Protein AF-A0A381UU66-F1 (afdb_monomer)

pLDDT: mean 86.21, std 12.47, range [37.69, 97.38]

Organism: NCBI:txid408172

Sequence (101 aa):
MSDTSTPNEPLEMKCPCCSTKLVVDRINGDILHEERPKKAAVSWDQALSAGEAKQMAAEAMFKEGMDRENRADDILEKKFEEALKRADKSDIPPPRIFDLD

Secondary structure (DSSP, 8-state):
--------PPEEEE-TTT--EEEE-TTT--EEEEEPPPPP---HHHHHHHHHHHHH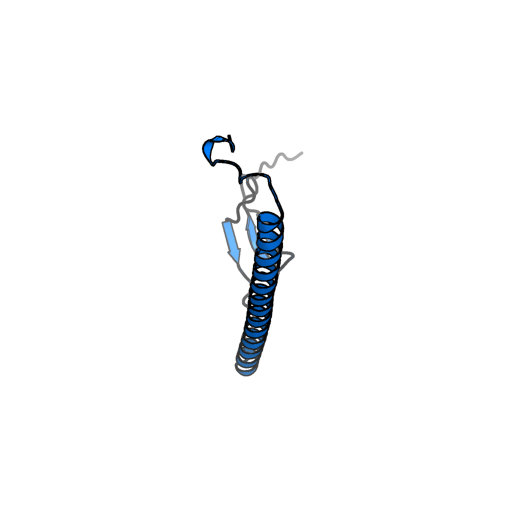HHHHHHHHHHHHHHHHHHHHHHHHHHHHHHHHT--SPPPPGGG--

Nearest PDB structures (foldseek):
  8qh5-assembly1_B  TM=7.022E-01  e=6.934E+00  Homo sapiens
  7ph9-assembly1_n  TM=4.031E-01  e=5.366E+00  Mycoplasmoides pneumoniae M129

Foldseek 3Di:
DDDDPDPFAWDWDADPVQRWTFGATPPPGDTPDTHGPDDPPDDPVRVVVVVVVVVVVVVVVVVVVVVVVVVVVVVVVVVVVVVVVVQVVDPDPDDDPVNPD

Radius of gyration: 30.6 Å; Cα contacts (8 Å, |Δi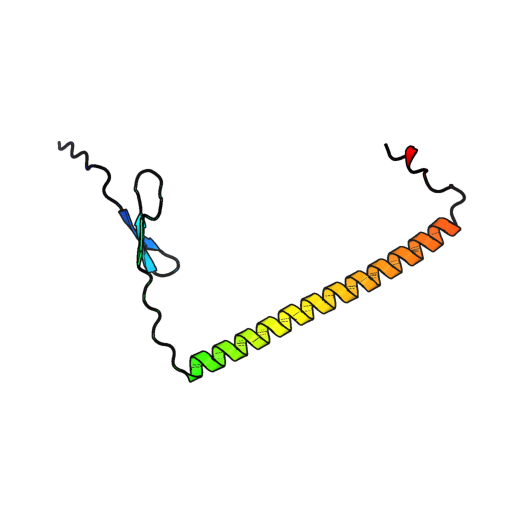|>4): 59; chains: 1; bounding box: 83×33×64 Å

Structure (mmCIF, N/CA/C/O backbone):
data_AF-A0A381UU66-F1
#
_entry.id   AF-A0A381UU66-F1
#
loop_
_atom_site.group_PDB
_atom_site.id
_atom_site.type_symbol
_atom_site.label_atom_id
_atom_site.label_alt_id
_atom_site.label_comp_id
_atom_site.label_asym_id
_atom_site.label_entity_id
_atom_site.label_seq_id
_atom_site.pdbx_PDB_ins_code
_atom_site.Cartn_x
_atom_site.Cartn_y
_atom_site.Cartn_z
_atom_site.occupancy
_atom_site.B_iso_or_equiv
_atom_site.auth_seq_id
_atom_site.auth_comp_id
_atom_site.auth_asym_id
_atom_site.auth_atom_id
_atom_site.pdbx_PDB_model_num
ATOM 1 N N . MET A 1 1 ? -55.613 15.848 0.449 1.00 37.69 1 MET A N 1
ATOM 2 C CA . MET A 1 1 ? -54.624 14.757 0.558 1.00 37.69 1 MET A CA 1
ATOM 3 C C . MET A 1 1 ? -53.295 15.436 0.790 1.00 37.69 1 MET A C 1
ATOM 5 O O . MET A 1 1 ? -53.001 16.383 0.082 1.00 37.69 1 MET A O 1
ATOM 9 N N . SER A 1 2 ? -52.655 15.096 1.896 1.00 43.97 2 SER A N 1
ATOM 10 C CA . SER A 1 2 ? -51.793 15.977 2.677 1.00 43.97 2 SER A CA 1
ATOM 11 C C . SER A 1 2 ? -50.457 16.288 2.000 1.00 43.97 2 SER A C 1
ATOM 13 O O . SER A 1 2 ? -49.583 15.428 1.935 1.00 43.97 2 SER A O 1
ATOM 15 N N . ASP A 1 3 ? -50.306 17.534 1.555 1.00 52.44 3 ASP A N 1
ATOM 16 C CA . ASP A 1 3 ? -49.010 18.185 1.401 1.00 52.44 3 ASP A CA 1
ATOM 17 C C . ASP A 1 3 ? -48.376 18.336 2.788 1.00 52.44 3 ASP A C 1
ATOM 19 O O . ASP A 1 3 ? -48.781 19.188 3.580 1.00 52.44 3 ASP A O 1
ATOM 23 N N . THR A 1 4 ? -47.384 17.502 3.091 1.00 48.59 4 THR A N 1
ATOM 24 C CA . THR A 1 4 ? -46.470 17.744 4.210 1.00 48.59 4 THR A CA 1
ATOM 25 C C . THR A 1 4 ? -45.064 17.855 3.641 1.00 48.59 4 THR A C 1
ATOM 27 O O . THR A 1 4 ? -44.317 16.883 3.566 1.00 48.59 4 THR A O 1
ATOM 30 N N . SER A 1 5 ? -44.719 19.057 3.183 1.00 53.53 5 SER A N 1
ATOM 31 C CA . SER A 1 5 ? -43.339 19.446 2.917 1.00 53.53 5 SER A CA 1
ATOM 32 C C . SER A 1 5 ? -42.569 19.458 4.244 1.00 53.53 5 SER A C 1
ATOM 34 O O . SER A 1 5 ? -42.742 20.380 5.045 1.00 53.53 5 SER A O 1
ATOM 36 N N . THR A 1 6 ? -41.747 18.444 4.513 1.00 60.50 6 THR A N 1
ATOM 37 C CA . THR A 1 6 ? -40.893 18.426 5.712 1.00 60.50 6 THR A CA 1
ATOM 38 C C . THR A 1 6 ? -39.555 19.112 5.403 1.00 60.50 6 THR A C 1
ATOM 40 O O . THR A 1 6 ? -38.877 18.708 4.454 1.00 60.50 6 THR A O 1
ATOM 43 N N . PRO A 1 7 ? -39.163 20.160 6.148 1.00 61.50 7 PRO A N 1
ATOM 44 C CA . PRO A 1 7 ? -37.954 20.930 5.879 1.00 61.50 7 PRO A CA 1
ATOM 45 C C . PRO A 1 7 ? -36.705 20.145 6.291 1.00 61.50 7 PRO A C 1
ATOM 47 O O . PRO A 1 7 ? -36.580 19.778 7.447 1.00 61.50 7 PRO A O 1
ATOM 50 N N . ASN A 1 8 ? -35.800 19.908 5.337 1.00 73.00 8 ASN A N 1
ATOM 51 C CA . ASN A 1 8 ? -34.382 19.534 5.487 1.00 73.00 8 ASN A CA 1
ATOM 52 C C . ASN A 1 8 ? -33.955 18.758 6.758 1.00 73.00 8 ASN A C 1
ATOM 54 O O . ASN A 1 8 ? -32.959 19.102 7.394 1.00 73.00 8 ASN A O 1
ATOM 58 N N . GLU A 1 9 ? -34.699 17.724 7.152 1.00 82.88 9 GLU A N 1
ATOM 59 C CA . GLU A 1 9 ? -34.321 16.896 8.297 1.00 82.88 9 GLU A CA 1
ATOM 60 C C . GLU A 1 9 ? -33.283 15.846 7.872 1.00 82.88 9 GLU A C 1
ATOM 62 O O . GLU A 1 9 ? -33.502 15.136 6.876 1.00 82.88 9 GLU A O 1
ATOM 67 N N . PRO A 1 10 ? -32.171 15.703 8.617 1.00 87.44 10 PRO A N 1
ATOM 68 C CA . PRO A 1 10 ? -31.155 14.707 8.316 1.00 87.44 10 PRO A CA 1
ATOM 69 C C . PRO A 1 10 ? -31.726 13.284 8.279 1.00 87.44 10 PRO A C 1
ATOM 71 O O . PRO A 1 10 ? -32.611 12.915 9.051 1.00 87.44 10 PRO A O 1
ATOM 74 N N . LEU A 1 11 ? -31.216 12.460 7.369 1.00 92.19 11 LEU A N 1
ATOM 75 C CA . LEU A 1 11 ? -31.529 11.041 7.270 1.00 92.19 11 LEU A CA 1
ATOM 76 C C . LEU A 1 11 ? -30.618 10.233 8.195 1.00 92.19 11 LEU A C 1
ATOM 78 O O . LEU A 1 11 ? -29.404 10.206 8.011 1.00 92.19 11 LEU A O 1
ATOM 82 N N . GLU A 1 12 ? -31.208 9.500 9.134 1.00 93.19 12 GLU A N 1
ATOM 83 C CA . GLU A 1 12 ? -30.485 8.492 9.909 1.00 93.19 12 GLU A CA 1
ATOM 84 C C . GLU A 1 12 ? -30.475 7.146 9.175 1.00 93.19 12 GLU A C 1
ATOM 86 O O . GLU A 1 12 ? -31.523 6.589 8.841 1.00 93.19 12 GLU A O 1
ATOM 91 N N . MET A 1 13 ? -29.287 6.591 8.941 1.00 92.88 13 MET A N 1
ATOM 92 C CA . MET A 1 13 ? -29.116 5.274 8.326 1.00 92.88 13 MET A CA 1
ATOM 93 C C . MET A 1 13 ? -27.933 4.506 8.920 1.00 92.88 13 MET A C 1
ATOM 95 O O . MET A 1 13 ? -27.117 5.052 9.657 1.00 92.88 13 MET A O 1
ATOM 99 N N . LYS A 1 14 ? -27.823 3.210 8.609 1.00 93.38 14 LYS A N 1
ATOM 100 C CA . LYS A 1 14 ? -26.698 2.364 9.043 1.00 93.38 14 LYS A CA 1
ATOM 101 C C . LYS A 1 14 ? -25.817 1.981 7.855 1.00 93.38 14 LYS A C 1
ATOM 103 O O . LYS A 1 14 ? -26.357 1.568 6.830 1.00 93.38 14 LYS A O 1
ATOM 108 N N . CYS A 1 15 ? -24.484 2.047 7.990 1.00 90.94 15 CYS A N 1
ATOM 109 C CA . CYS A 1 15 ? -23.593 1.531 6.939 1.00 90.94 15 CYS A CA 1
ATOM 110 C C . CYS A 1 15 ? -23.790 0.015 6.798 1.00 90.94 15 CYS A C 1
ATOM 112 O O . CYS A 1 15 ? -23.596 -0.697 7.789 1.00 90.94 15 CYS A O 1
ATOM 114 N N . PRO A 1 16 ? -24.050 -0.517 5.591 1.00 91.56 16 PRO A N 1
ATOM 115 C CA . PRO A 1 16 ? -24.095 -1.964 5.369 1.00 91.56 16 PRO A CA 1
ATOM 116 C C . PRO A 1 16 ? -22.730 -2.641 5.590 1.00 91.56 16 PRO A C 1
ATOM 118 O O . PRO A 1 16 ? -22.665 -3.840 5.825 1.00 91.56 16 PRO A O 1
ATOM 121 N N . CYS A 1 17 ? -21.640 -1.870 5.545 1.00 89.06 17 CYS A N 1
ATOM 122 C CA . CYS A 1 17 ? -20.268 -2.345 5.683 1.00 89.06 17 CYS A CA 1
ATOM 123 C C . CYS A 1 17 ? -19.848 -2.653 7.130 1.00 89.06 17 CYS A C 1
ATOM 125 O O . CYS A 1 17 ? -19.125 -3.610 7.392 1.00 89.06 17 CYS A O 1
ATOM 127 N N . CYS A 1 18 ? -20.254 -1.803 8.074 1.00 86.56 18 CYS A N 1
ATOM 128 C CA . CYS A 1 18 ? -19.722 -1.803 9.438 1.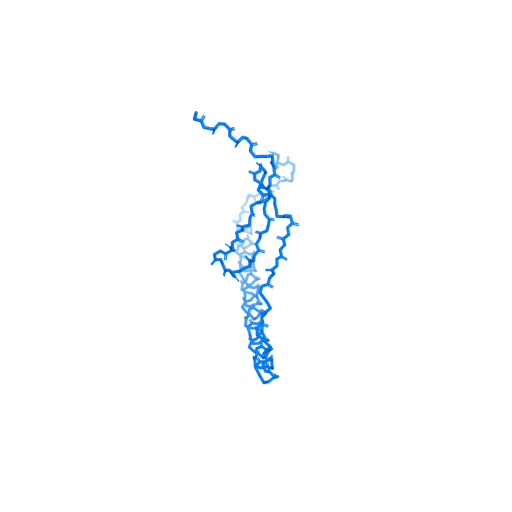00 86.56 18 CYS A CA 1
ATOM 129 C C . CYS A 1 18 ? -20.772 -1.474 10.504 1.00 86.56 18 CYS A C 1
ATOM 131 O O . CYS A 1 18 ? -20.434 -1.359 11.678 1.00 86.56 18 CYS A O 1
ATOM 133 N N . SER A 1 19 ? -22.044 -1.325 10.115 1.00 89.31 19 SER A N 1
ATOM 134 C CA . SER A 1 19 ? -23.165 -0.983 11.002 1.00 89.31 19 SER A CA 1
ATOM 135 C C . SER A 1 19 ? -23.031 0.348 11.758 1.00 89.31 19 SER A C 1
ATOM 137 O O . SER A 1 19 ? -23.783 0.591 12.701 1.00 89.31 19 SER A O 1
ATOM 139 N N . THR A 1 20 ? -22.116 1.226 11.339 1.00 92.50 20 THR A N 1
ATOM 140 C CA . THR A 1 20 ? -22.022 2.615 11.812 1.00 92.50 20 THR A CA 1
ATOM 141 C C . THR A 1 20 ? -23.333 3.352 11.593 1.00 92.50 20 THR A C 1
ATOM 143 O O . THR A 1 20 ? -23.887 3.278 10.495 1.00 92.50 20 THR A O 1
ATOM 146 N N . LYS A 1 21 ? -23.816 4.070 12.615 1.00 94.62 21 LYS A N 1
ATOM 147 C CA . LYS A 1 21 ? -24.942 4.990 12.437 1.00 94.62 21 LYS A CA 1
ATOM 148 C C . LYS A 1 21 ? -24.429 6.265 11.778 1.00 94.62 21 LYS A C 1
ATOM 150 O O . LYS A 1 21 ? -23.469 6.870 12.253 1.00 94.62 21 LYS A O 1
ATOM 155 N N . LEU A 1 22 ? -25.068 6.638 10.683 1.00 94.88 22 LEU A N 1
ATOM 156 C CA . LEU A 1 22 ? -24.760 7.807 9.880 1.00 94.88 22 LEU A CA 1
ATOM 157 C C . LEU A 1 22 ? -25.966 8.736 9.914 1.00 94.88 22 LEU A C 1
ATOM 159 O O . LEU A 1 22 ? -27.089 8.296 9.671 1.00 94.88 22 LEU A O 1
ATOM 163 N N . VAL A 1 23 ? -25.714 10.007 10.197 1.00 94.50 23 VAL A N 1
ATOM 164 C CA . VAL A 1 23 ? -26.670 11.095 10.005 1.00 94.50 23 VAL A CA 1
ATOM 165 C C . VAL A 1 23 ? -26.246 11.816 8.734 1.00 94.50 23 VAL A C 1
ATOM 167 O O . VAL A 1 23 ? -25.146 12.365 8.682 1.00 94.50 23 VAL A O 1
ATOM 170 N N . VAL A 1 24 ? -27.079 11.759 7.700 1.00 92.88 24 VAL A N 1
ATOM 171 C CA . VAL A 1 24 ? -26.750 12.180 6.333 1.00 92.88 24 VAL A CA 1
ATOM 172 C C . VAL A 1 24 ? -27.678 13.313 5.901 1.00 92.88 24 VAL A C 1
ATOM 174 O O . VAL A 1 24 ? -28.882 13.252 6.141 1.00 92.88 24 VAL A O 1
ATOM 177 N N . ASP A 1 25 ? -27.147 14.345 5.257 1.00 92.19 25 ASP A N 1
ATOM 178 C CA . ASP A 1 25 ? -27.954 15.390 4.625 1.00 92.19 25 ASP A CA 1
ATOM 179 C C . ASP A 1 25 ? -28.680 14.827 3.389 1.00 92.19 25 ASP A C 1
ATOM 181 O O . ASP A 1 25 ? -28.101 14.137 2.548 1.00 92.19 25 ASP A O 1
ATOM 185 N N . ARG A 1 26 ? -29.986 15.087 3.283 1.00 89.12 26 ARG A N 1
ATOM 186 C CA . ARG A 1 26 ? -30.843 14.492 2.245 1.00 89.12 26 ARG A CA 1
ATOM 187 C C . ARG A 1 26 ? -30.677 15.115 0.860 1.00 89.12 26 ARG A C 1
ATOM 189 O O . ARG A 1 26 ? -31.127 14.510 -0.110 1.00 89.12 26 ARG A O 1
ATOM 196 N N . ILE A 1 27 ? -30.114 16.314 0.765 1.00 89.12 27 ILE A N 1
ATOM 197 C CA . ILE A 1 27 ? -30.018 17.080 -0.479 1.00 89.12 27 ILE A CA 1
ATOM 198 C C . ILE A 1 27 ? -28.716 16.747 -1.203 1.00 89.12 27 ILE A C 1
ATOM 200 O O . ILE A 1 27 ? -28.738 16.476 -2.402 1.00 89.12 27 ILE A O 1
ATOM 204 N N . ASN A 1 28 ? -27.592 16.766 -0.488 1.00 90.69 28 ASN A N 1
ATOM 205 C CA . ASN A 1 28 ? -26.263 16.561 -1.073 1.00 90.69 28 ASN A CA 1
ATOM 206 C C . ASN A 1 28 ? -25.634 15.197 -0.729 1.00 90.69 28 ASN A C 1
ATOM 208 O O . ASN A 1 28 ? -24.725 14.766 -1.435 1.00 90.69 28 ASN A O 1
ATOM 212 N N . GLY A 1 29 ? -26.135 14.494 0.292 1.00 88.69 29 GLY A N 1
ATOM 213 C CA . GLY A 1 29 ? -25.597 13.205 0.730 1.00 88.69 29 GLY A CA 1
ATOM 214 C C . GLY A 1 29 ? -24.380 13.304 1.654 1.00 88.69 29 GLY A C 1
ATOM 215 O O . GLY A 1 29 ? -23.720 12.288 1.883 1.00 88.69 29 GLY A O 1
ATOM 216 N N . ASP A 1 30 ? -24.075 14.486 2.194 1.00 91.69 30 ASP A N 1
ATOM 217 C CA . ASP A 1 30 ? -22.951 14.669 3.113 1.00 91.69 30 ASP A CA 1
ATOM 218 C C . ASP A 1 30 ? -23.218 14.004 4.473 1.00 91.69 30 ASP A C 1
ATOM 220 O O . ASP A 1 30 ? -24.334 14.017 4.996 1.00 91.69 30 ASP A O 1
ATOM 224 N N . ILE A 1 31 ? -22.174 13.441 5.087 1.00 93.00 31 ILE A N 1
ATOM 225 C CA . ILE A 1 31 ? -22.259 12.852 6.431 1.00 93.00 31 ILE A CA 1
ATOM 226 C C . ILE A 1 31 ? -22.112 13.973 7.464 1.00 93.00 31 ILE A C 1
ATOM 228 O O . ILE A 1 31 ? -21.021 14.500 7.672 1.00 93.00 31 ILE A O 1
ATOM 232 N N . LEU A 1 32 ? -23.208 14.303 8.144 1.00 91.88 32 LEU A N 1
ATOM 233 C CA . LEU A 1 32 ? -23.250 15.308 9.209 1.00 91.88 32 LEU A CA 1
ATOM 234 C C . LEU A 1 32 ? -22.748 14.752 10.547 1.00 91.88 32 LEU A C 1
ATOM 236 O O . LEU A 1 32 ? -22.129 15.471 11.331 1.00 91.88 32 LEU A O 1
ATOM 240 N N . HIS A 1 33 ? -23.014 13.473 10.826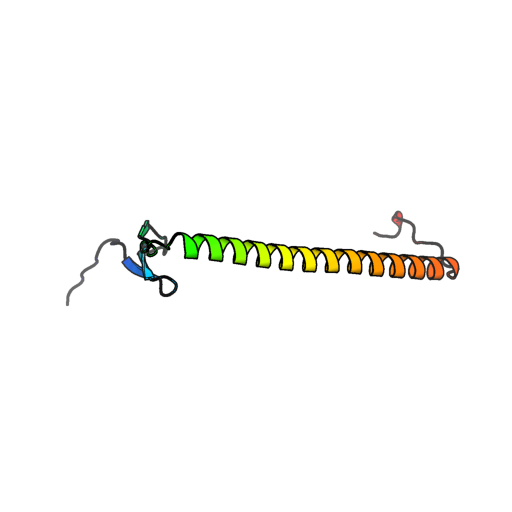 1.00 91.69 33 HIS A N 1
ATOM 241 C CA . HIS A 1 33 ? -22.543 12.809 12.039 1.00 91.69 33 HIS A CA 1
ATOM 242 C C . HIS A 1 33 ? -22.293 11.316 11.813 1.00 91.69 33 HIS A C 1
ATOM 244 O O . HIS A 1 33 ? -23.044 10.640 11.108 1.00 91.69 33 HIS A O 1
ATOM 250 N N . GLU A 1 34 ? -21.245 10.799 12.456 1.00 92.94 34 GLU A N 1
ATOM 251 C CA . GLU A 1 34 ? -20.849 9.395 12.409 1.00 92.94 34 GLU A CA 1
ATOM 252 C C . GLU A 1 34 ? -20.717 8.837 13.837 1.00 92.94 34 GLU A C 1
ATOM 254 O O . GLU A 1 34 ? -19.806 9.210 14.576 1.00 92.94 34 GLU A O 1
ATOM 259 N N . GLU A 1 35 ? -21.580 7.889 14.211 1.00 92.19 35 GLU A N 1
ATOM 260 C CA . GLU A 1 35 ? -21.463 7.131 15.461 1.00 92.19 35 GLU A CA 1
ATOM 261 C C . GLU A 1 35 ? -21.009 5.699 15.142 1.00 92.19 35 GLU A C 1
ATOM 263 O O . GLU A 1 35 ? -21.802 4.813 14.792 1.00 92.19 35 GLU A O 1
ATOM 26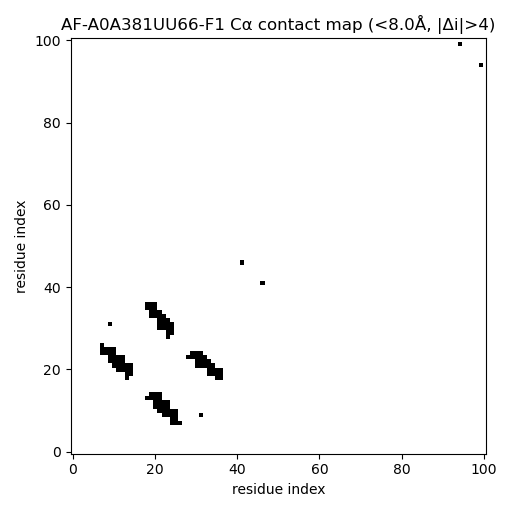8 N N . ARG A 1 36 ? -19.693 5.468 15.237 1.00 88.50 36 ARG 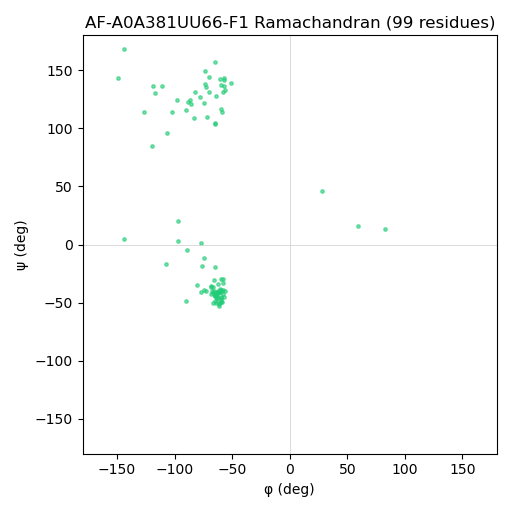A N 1
ATOM 269 C CA . ARG A 1 36 ? -19.109 4.138 15.016 1.00 88.50 36 ARG A CA 1
ATOM 270 C C . ARG A 1 36 ? -19.433 3.212 16.187 1.00 88.50 36 ARG A C 1
ATOM 272 O O . ARG A 1 36 ? -19.234 3.611 17.338 1.00 88.50 36 ARG A O 1
ATOM 279 N N . PRO A 1 37 ? -19.848 1.956 15.936 1.00 82.88 37 PRO A N 1
ATOM 280 C CA . PRO A 1 37 ? -19.990 0.983 17.005 1.00 82.88 37 PRO A CA 1
ATOM 281 C C . PRO A 1 37 ? -18.642 0.822 17.707 1.00 82.88 37 PRO A C 1
ATOM 283 O O . PRO A 1 37 ? -17.602 0.637 17.066 1.00 82.88 37 PRO A O 1
ATOM 286 N N . LYS A 1 38 ? -18.657 0.896 19.041 1.00 76.25 38 LYS A N 1
ATOM 287 C CA . LYS A 1 38 ? -17.473 0.598 19.845 1.00 76.25 38 LYS A CA 1
ATOM 288 C C . LYS A 1 38 ? -17.078 -0.843 19.546 1.00 76.25 38 LYS A C 1
ATOM 290 O O . LYS A 1 38 ? -17.852 -1.765 19.803 1.00 76.25 38 LYS A O 1
ATOM 295 N N . LYS A 1 39 ? -15.890 -1.034 18.969 1.00 70.19 39 LYS A N 1
ATOM 296 C CA . LYS A 1 39 ? -15.324 -2.375 18.807 1.00 70.19 39 LYS A CA 1
ATOM 297 C C . LYS A 1 39 ? -15.247 -3.008 20.195 1.00 70.19 39 LYS A C 1
ATOM 299 O O . LYS A 1 39 ? -14.883 -2.323 21.152 1.00 70.19 39 LYS A O 1
ATOM 304 N N . ALA A 1 40 ? -15.629 -4.281 20.299 1.00 72.88 40 ALA A N 1
ATOM 305 C CA . ALA A 1 40 ? -15.496 -5.022 21.545 1.00 72.88 40 ALA A CA 1
ATOM 306 C C . ALA A 1 40 ? -14.057 -4.876 22.059 1.00 72.88 40 ALA A C 1
ATOM 308 O O . ALA A 1 40 ? -13.115 -4.889 21.260 1.00 72.88 40 ALA A O 1
ATOM 309 N N . ALA A 1 41 ? -13.899 -4.686 23.370 1.00 70.50 41 ALA A N 1
ATOM 310 C CA . ALA A 1 41 ? -12.579 -4.626 23.976 1.00 70.50 41 ALA A CA 1
ATOM 311 C C . ALA A 1 41 ? -11.858 -5.946 23.671 1.00 70.50 41 ALA A C 1
ATOM 313 O O . ALA A 1 41 ? -12.307 -7.018 24.072 1.00 70.50 41 ALA A O 1
ATOM 314 N N . VAL A 1 42 ? -10.791 -5.853 22.884 1.00 77.31 42 VAL A N 1
ATOM 315 C CA . VAL A 1 42 ? -9.963 -6.993 22.492 1.00 77.31 42 VAL A CA 1
ATOM 316 C C . VAL A 1 42 ? -9.131 -7.390 23.711 1.00 77.31 42 VAL A C 1
ATOM 318 O O . VAL A 1 42 ? -8.644 -6.510 24.427 1.00 77.31 42 VAL A O 1
ATOM 321 N N . SER A 1 43 ? -8.986 -8.691 23.982 1.00 84.50 43 SER A N 1
ATOM 322 C CA . SER A 1 43 ? -8.106 -9.133 25.070 1.00 84.50 43 SER A CA 1
ATOM 323 C C . SER A 1 43 ? -6.649 -8.784 24.755 1.00 84.50 43 SER A C 1
ATOM 325 O O . SER A 1 43 ? -6.271 -8.614 23.594 1.00 84.50 43 SER A O 1
ATOM 327 N N . TRP A 1 44 ? -5.811 -8.676 25.784 1.00 85.31 44 TRP A N 1
ATOM 328 C CA . TRP A 1 44 ? -4.402 -8.327 25.594 1.00 85.31 44 TRP A CA 1
ATOM 329 C C . TRP A 1 44 ? -3.664 -9.356 24.718 1.00 85.31 44 TRP A C 1
ATOM 331 O O . TRP A 1 44 ? -2.959 -8.971 23.788 1.00 85.31 44 TRP A O 1
ATOM 341 N N . ASP A 1 45 ? -3.938 -10.649 24.913 1.00 88.75 45 ASP A N 1
ATOM 342 C CA . ASP A 1 45 ? -3.383 -11.730 24.085 1.00 88.75 45 ASP A CA 1
ATOM 343 C C . ASP A 1 45 ? -3.804 -11.625 22.612 1.00 88.75 45 ASP A C 1
ATOM 345 O O . ASP A 1 45 ? -2.995 -11.814 21.704 1.00 88.75 45 ASP A O 1
ATOM 349 N N . GLN A 1 46 ? -5.067 -11.270 22.348 1.00 86.75 46 GLN A N 1
ATOM 350 C CA . GLN A 1 46 ? -5.546 -11.058 20.981 1.00 86.75 46 GLN A CA 1
ATOM 351 C C . GLN A 1 46 ? -4.883 -9.839 20.331 1.00 86.75 46 GLN A C 1
ATOM 353 O O . GLN A 1 46 ? -4.597 -9.862 19.134 1.00 86.75 46 GLN A O 1
ATOM 358 N N . ALA A 1 47 ? -4.622 -8.779 21.099 1.00 86.69 47 ALA A N 1
ATOM 359 C CA . ALA A 1 47 ? -3.916 -7.605 20.601 1.00 86.69 47 ALA A CA 1
ATOM 360 C C . ALA A 1 47 ? -2.454 -7.924 20.244 1.00 86.69 47 ALA A C 1
ATOM 362 O O . ALA A 1 47 ? -1.987 -7.481 19.194 1.00 86.69 47 ALA A O 1
ATOM 363 N N . LEU A 1 48 ? -1.763 -8.720 21.069 1.00 91.62 48 LEU A N 1
ATOM 364 C CA . LEU A 1 48 ? -0.406 -9.197 20.788 1.00 91.62 48 LEU A CA 1
ATOM 365 C C . LEU A 1 48 ? -0.354 -10.046 19.520 1.00 91.62 48 LEU A C 1
ATOM 367 O O . LEU A 1 48 ? 0.384 -9.713 18.595 1.00 91.62 48 LEU A O 1
ATOM 371 N N . SER A 1 49 ? -1.202 -11.072 19.429 1.00 92.44 49 SER A N 1
ATOM 372 C CA . SER A 1 49 ? -1.257 -11.948 18.254 1.00 92.44 49 SER A CA 1
ATOM 373 C C . SER A 1 49 ? -1.589 -11.174 16.970 1.00 92.44 49 SER A C 1
ATOM 375 O O . SER A 1 49 ? -0.984 -11.396 15.922 1.00 92.44 49 SER A O 1
ATOM 377 N N . ALA A 1 50 ? -2.497 -10.194 17.043 1.00 90.06 50 ALA A N 1
ATOM 378 C CA . ALA A 1 50 ? -2.788 -9.316 15.912 1.00 90.06 50 ALA A CA 1
ATOM 379 C C . ALA A 1 50 ? -1.598 -8.417 15.530 1.00 90.06 50 ALA A C 1
ATOM 381 O O . ALA A 1 50 ? -1.462 -8.053 14.361 1.00 90.06 50 ALA A O 1
ATOM 382 N N . GLY A 1 51 ? -0.758 -8.032 16.492 1.00 91.50 51 GLY A N 1
ATOM 383 C CA . GLY A 1 51 ? 0.487 -7.305 16.252 1.00 91.50 51 GLY A CA 1
ATOM 384 C C . GLY A 1 51 ? 1.513 -8.158 15.508 1.00 91.50 51 GLY A C 1
ATOM 385 O O . GLY A 1 51 ? 2.003 -7.741 14.461 1.00 91.50 51 GLY A O 1
ATOM 386 N N . GLU A 1 52 ? 1.759 -9.375 15.991 1.00 93.94 52 GLU A N 1
ATOM 387 C CA . GLU A 1 52 ? 2.670 -10.342 15.363 1.00 93.94 52 GLU A CA 1
ATOM 388 C C . GLU A 1 52 ? 2.230 -10.683 13.934 1.00 93.94 52 GLU A C 1
ATOM 390 O O . GLU A 1 52 ? 3.025 -10.614 12.996 1.00 93.94 52 GLU A O 1
ATOM 395 N N . ALA A 1 53 ? 0.937 -10.951 13.728 1.00 94.38 53 ALA A N 1
ATOM 396 C CA . ALA A 1 53 ? 0.392 -11.237 12.403 1.00 94.38 53 ALA A CA 1
ATOM 397 C C . ALA A 1 53 ? 0.592 -10.069 11.420 1.00 94.38 53 ALA A C 1
ATOM 399 O O . ALA A 1 53 ? 0.901 -10.282 10.246 1.00 94.38 53 ALA A O 1
ATOM 400 N N . LYS A 1 54 ? 0.446 -8.822 11.891 1.00 94.31 54 LYS A N 1
ATOM 401 C CA . LYS A 1 54 ? 0.709 -7.628 11.073 1.00 94.31 54 LYS A CA 1
ATOM 402 C C . LYS A 1 54 ? 2.184 -7.483 10.733 1.00 94.31 54 LYS A C 1
ATOM 404 O O . LYS A 1 54 ? 2.490 -7.121 9.600 1.00 94.31 54 LYS A O 1
ATOM 409 N N . GLN A 1 55 ? 3.075 -7.763 11.682 1.00 95.12 55 GLN A N 1
ATOM 410 C CA . GLN A 1 55 ? 4.512 -7.733 11.439 1.00 95.12 55 GLN A CA 1
ATOM 411 C C 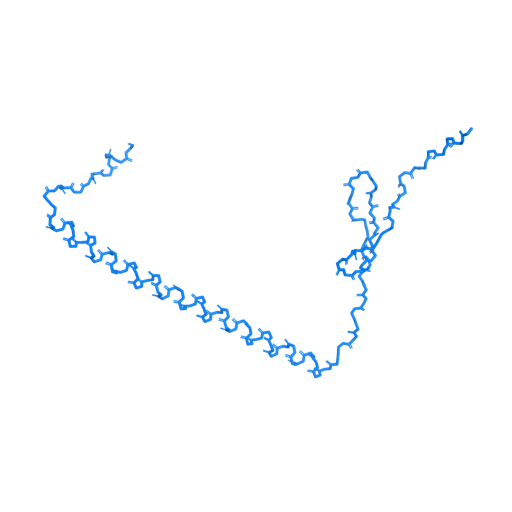. GLN A 1 55 ? 4.900 -8.754 10.366 1.00 95.12 55 GLN A C 1
ATOM 413 O O . GLN A 1 55 ? 5.517 -8.383 9.371 1.00 95.12 55 GLN A O 1
ATOM 418 N N . MET A 1 56 ? 4.451 -10.003 10.505 1.00 95.94 56 MET A N 1
ATOM 419 C CA . MET A 1 56 ? 4.709 -11.053 9.516 1.00 95.94 56 MET A CA 1
ATOM 420 C C . MET A 1 56 ? 4.187 -10.679 8.122 1.00 95.94 56 MET A C 1
ATOM 422 O O . MET A 1 56 ? 4.876 -10.881 7.122 1.00 95.94 56 MET A O 1
ATOM 426 N N . ALA A 1 57 ? 2.980 -10.110 8.039 1.00 96.19 57 ALA A N 1
ATOM 427 C CA . ALA A 1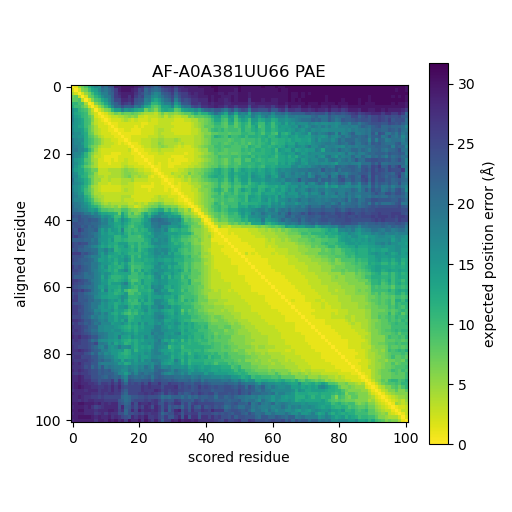 57 ? 2.414 -9.663 6.769 1.00 96.19 57 ALA A CA 1
ATOM 428 C C . ALA A 1 57 ? 3.229 -8.520 6.140 1.00 96.19 57 ALA A C 1
ATOM 430 O O . ALA A 1 57 ? 3.472 -8.532 4.934 1.00 96.19 57 ALA A O 1
ATOM 431 N N . ALA A 1 58 ? 3.679 -7.554 6.947 1.00 95.62 58 ALA A N 1
ATOM 432 C CA . ALA A 1 58 ? 4.506 -6.446 6.478 1.00 95.62 58 ALA A CA 1
ATOM 433 C C . ALA A 1 58 ? 5.873 -6.929 5.966 1.00 95.62 58 ALA A C 1
ATOM 435 O O . ALA A 1 58 ? 6.304 -6.515 4.891 1.00 95.62 58 ALA A O 1
ATOM 436 N N . GLU A 1 59 ? 6.524 -7.843 6.689 1.00 96.56 59 GLU A N 1
ATOM 437 C CA . GLU A 1 59 ? 7.800 -8.440 6.281 1.00 96.56 59 GLU A CA 1
ATOM 438 C C . GLU A 1 59 ? 7.667 -9.234 4.974 1.00 96.56 59 GLU A C 1
ATOM 440 O O . GLU A 1 59 ? 8.521 -9.123 4.093 1.00 96.56 59 GLU A O 1
ATOM 445 N N . ALA A 1 60 ? 6.571 -9.979 4.800 1.00 96.81 60 ALA A N 1
ATOM 446 C CA . ALA A 1 60 ? 6.295 -10.704 3.562 1.00 96.81 60 ALA A CA 1
ATOM 447 C C . ALA A 1 60 ? 6.126 -9.758 2.359 1.00 96.81 60 ALA A C 1
ATOM 449 O O . ALA A 1 60 ? 6.752 -9.975 1.320 1.00 96.81 60 ALA A O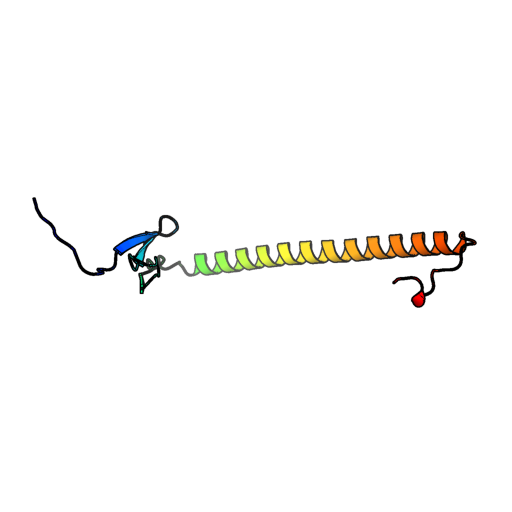 1
ATOM 450 N N . MET A 1 61 ? 5.337 -8.685 2.509 1.00 96.56 61 MET A N 1
ATOM 451 C CA . MET A 1 61 ? 5.151 -7.678 1.453 1.00 96.56 61 MET A CA 1
ATOM 452 C C . MET A 1 61 ? 6.458 -6.959 1.113 1.00 96.56 61 MET A C 1
ATOM 454 O O . MET A 1 61 ? 6.751 -6.724 -0.059 1.00 96.56 61 MET A O 1
ATOM 458 N N . PHE A 1 62 ? 7.255 -6.623 2.129 1.00 97.38 62 PHE A N 1
ATOM 459 C CA . PHE A 1 62 ? 8.549 -5.979 1.933 1.00 97.38 62 PHE A CA 1
ATOM 460 C C . PHE A 1 62 ? 9.512 -6.883 1.160 1.00 97.38 62 PHE A C 1
ATOM 462 O O . PHE A 1 62 ? 10.123 -6.440 0.190 1.00 97.38 62 PHE A O 1
ATOM 469 N N . LYS A 1 63 ? 9.604 -8.162 1.542 1.00 97.19 63 LYS A N 1
ATOM 470 C CA . LYS A 1 63 ? 10.444 -9.142 0.849 1.00 97.19 63 LYS A CA 1
ATOM 471 C C . LYS A 1 63 ? 10.034 -9.309 -0.613 1.00 97.19 63 LYS A C 1
ATOM 473 O O . LYS A 1 63 ? 10.893 -9.277 -1.484 1.00 97.19 63 LYS A O 1
ATOM 478 N N . GLU A 1 64 ? 8.737 -9.431 -0.891 1.00 96.81 64 GLU A N 1
ATOM 479 C CA . GLU A 1 64 ? 8.240 -9.513 -2.268 1.00 96.81 64 GLU A CA 1
ATOM 480 C C . GLU A 1 64 ? 8.594 -8.253 -3.076 1.00 96.81 64 GLU A C 1
ATOM 482 O O . GLU A 1 64 ? 8.995 -8.345 -4.236 1.00 96.81 64 GLU A O 1
ATOM 487 N N . GLY A 1 65 ? 8.473 -7.074 -2.458 1.00 96.75 65 GLY A N 1
ATOM 488 C CA . GLY A 1 65 ? 8.881 -5.807 -3.059 1.00 96.75 65 GLY A CA 1
ATOM 489 C C . GLY A 1 65 ? 10.366 -5.775 -3.407 1.00 96.75 65 GLY A C 1
ATOM 490 O O . GLY A 1 65 ? 10.717 -5.444 -4.536 1.00 96.75 65 GLY A O 1
ATOM 491 N N . MET A 1 66 ? 11.217 -6.188 -2.470 1.00 97.25 66 MET A N 1
ATOM 492 C CA . MET A 1 66 ? 12.665 -6.248 -2.662 1.00 97.25 66 MET A CA 1
ATOM 493 C C . MET A 1 66 ? 13.059 -7.246 -3.759 1.00 97.25 66 MET A C 1
ATOM 495 O O . MET A 1 66 ? 13.872 -6.936 -4.624 1.00 97.25 66 MET A O 1
ATOM 499 N N . ASP A 1 67 ? 12.443 -8.431 -3.776 1.00 96.38 67 ASP A N 1
ATOM 500 C CA . ASP A 1 67 ? 12.684 -9.438 -4.814 1.00 96.38 67 ASP A CA 1
ATOM 501 C C . ASP A 1 67 ? 12.272 -8.931 -6.206 1.00 96.38 67 ASP A C 1
ATOM 503 O O . ASP A 1 67 ? 12.900 -9.275 -7.210 1.00 96.38 67 ASP A O 1
ATOM 507 N N . ARG A 1 68 ? 11.214 -8.115 -6.286 1.00 96.44 68 ARG A N 1
ATOM 508 C CA . ARG A 1 68 ? 10.765 -7.496 -7.538 1.00 96.44 68 ARG A CA 1
ATOM 509 C C . ARG A 1 68 ? 11.761 -6.458 -8.044 1.00 96.44 68 ARG A C 1
ATOM 511 O O . ARG A 1 68 ? 12.037 -6.461 -9.240 1.00 96.44 68 ARG A O 1
ATOM 518 N N . GLU A 1 69 ? 12.293 -5.630 -7.149 1.00 94.62 69 GLU A N 1
ATOM 519 C CA . GLU A 1 69 ? 13.283 -4.604 -7.487 1.00 94.62 69 GLU A CA 1
ATOM 520 C C . GLU A 1 69 ? 14.578 -5.240 -8.000 1.00 94.62 69 GLU A C 1
ATOM 522 O O . GLU A 1 69 ? 14.992 -4.970 -9.122 1.00 94.62 69 GLU A O 1
ATOM 527 N N . ASN A 1 70 ? 15.126 -6.212 -7.264 1.00 95.19 70 ASN A N 1
ATOM 528 C CA . ASN A 1 70 ? 16.339 -6.927 -7.677 1.00 95.19 70 ASN A CA 1
ATOM 529 C C . ASN A 1 70 ? 16.187 -7.586 -9.061 1.00 95.19 70 ASN A C 1
ATOM 531 O O . ASN A 1 70 ? 17.093 -7.556 -9.889 1.00 95.19 70 ASN A O 1
ATOM 535 N N . ARG A 1 71 ? 15.016 -8.171 -9.351 1.00 95.31 71 ARG A N 1
ATOM 536 C CA . ARG A 1 71 ? 14.737 -8.744 -10.679 1.00 95.31 71 ARG A CA 1
ATOM 537 C C . ARG A 1 71 ? 14.630 -7.680 -11.766 1.00 95.31 71 ARG A C 1
ATOM 539 O O . ARG A 1 71 ? 14.971 -7.966 -12.913 1.00 95.31 71 ARG A O 1
ATOM 546 N N . ALA A 1 72 ? 14.088 -6.508 -11.445 1.00 95.94 72 ALA A N 1
ATOM 547 C CA . ALA A 1 72 ? 13.995 -5.406 -12.392 1.00 95.94 72 ALA A CA 1
ATOM 548 C C . ALA A 1 72 ? 15.397 -4.916 -12.774 1.00 95.94 72 ALA A C 1
ATOM 550 O O . ALA A 1 72 ? 15.668 -4.791 -13.971 1.00 95.94 72 ALA A O 1
ATOM 551 N N . ASP A 1 73 ? 16.284 -4.766 -11.790 1.00 95.19 73 ASP A N 1
ATOM 552 C CA . ASP A 1 73 ? 17.690 -4.403 -11.986 1.00 95.19 73 ASP A CA 1
ATOM 553 C C . ASP A 1 73 ? 18.419 -5.426 -12.869 1.00 95.19 73 ASP A C 1
ATOM 555 O O . ASP A 1 73 ? 18.989 -5.062 -13.898 1.00 95.19 73 ASP A O 1
ATOM 559 N N . ASP A 1 74 ? 18.297 -6.723 -12.564 1.00 95.69 74 ASP A N 1
ATOM 560 C CA . ASP A 1 74 ? 18.902 -7.799 -13.365 1.00 95.69 74 ASP A CA 1
ATOM 561 C C . ASP A 1 74 ? 18.439 -7.788 -14.833 1.00 95.69 74 ASP A C 1
ATOM 563 O O . ASP A 1 74 ? 19.195 -8.105 -15.758 1.00 95.69 74 ASP A O 1
ATOM 567 N N . ILE A 1 75 ? 17.157 -7.495 -15.068 1.00 96.88 75 ILE A N 1
ATOM 568 C CA . ILE A 1 75 ? 16.593 -7.420 -16.420 1.00 96.88 75 ILE A CA 1
ATOM 569 C C . ILE A 1 75 ? 17.087 -6.162 -17.132 1.00 96.88 75 ILE A C 1
ATOM 571 O O . ILE A 1 75 ? 17.345 -6.216 -18.338 1.00 96.88 75 ILE A O 1
ATOM 575 N N . LEU A 1 76 ? 17.178 -5.038 -16.423 1.00 96.50 76 LEU A N 1
ATOM 576 C CA . LEU A 1 76 ? 17.651 -3.778 -16.978 1.00 96.50 76 LEU A CA 1
ATOM 577 C C . LEU A 1 76 ? 19.110 -3.898 -17.422 1.00 96.50 76 LEU A C 1
ATOM 579 O O . LEU A 1 76 ? 19.410 -3.523 -18.554 1.00 96.50 76 LEU A O 1
ATOM 583 N N . GLU A 1 77 ? 19.963 -4.514 -16.602 1.00 95.69 77 GLU A N 1
ATOM 584 C CA . GLU A 1 77 ? 21.371 -4.755 -16.928 1.00 95.69 77 GLU A CA 1
ATOM 585 C C . GLU A 1 77 ? 21.507 -5.614 -18.192 1.00 95.69 77 GLU A C 1
ATOM 587 O O . GLU A 1 77 ? 22.151 -5.224 -19.162 1.00 95.69 77 GLU A O 1
ATOM 592 N N . LYS A 1 78 ? 20.783 -6.739 -18.267 1.00 96.06 78 LYS A N 1
ATOM 593 C CA . LYS A 1 78 ? 20.793 -7.605 -19.462 1.00 96.06 78 LYS A CA 1
ATOM 594 C C . LYS A 1 78 ? 20.313 -6.879 -20.716 1.00 96.06 78 LYS A C 1
ATOM 596 O O . LYS A 1 78 ? 20.852 -7.085 -21.802 1.00 96.06 78 LYS A O 1
ATOM 601 N N . LYS A 1 79 ? 19.279 -6.041 -20.593 1.00 95.19 79 LYS A N 1
ATOM 602 C CA . LYS A 1 79 ? 18.791 -5.223 -21.713 1.00 95.19 79 LYS A CA 1
ATOM 603 C C . LYS A 1 79 ? 19.832 -4.199 -22.144 1.00 95.19 79 LYS A C 1
ATOM 605 O O . LYS A 1 79 ? 19.976 -3.973 -23.343 1.00 95.19 79 LYS A O 1
ATOM 610 N N . PHE A 1 80 ? 20.530 -3.592 -21.189 1.00 95.62 80 PHE A N 1
ATOM 611 C CA . PHE A 1 80 ? 21.587 -2.629 -21.451 1.00 95.62 80 PHE A CA 1
ATOM 612 C C . PHE A 1 80 ? 22.765 -3.286 -22.180 1.00 95.62 80 PHE A C 1
ATOM 614 O O . PHE A 1 80 ? 23.156 -2.809 -23.244 1.00 95.62 80 PHE A O 1
ATOM 621 N N . GLU A 1 81 ? 23.247 -4.434 -21.700 1.00 94.88 81 GLU A N 1
ATOM 622 C CA . GLU A 1 81 ? 24.303 -5.207 -22.365 1.00 94.88 81 GLU A CA 1
ATOM 623 C C . GLU A 1 81 ? 23.930 -5.600 -23.804 1.00 94.88 81 GLU A C 1
ATOM 625 O O . GLU A 1 81 ? 24.738 -5.463 -24.725 1.00 94.88 81 GLU A O 1
ATOM 630 N N . GLU A 1 82 ? 22.704 -6.082 -24.033 1.00 92.44 82 GLU A N 1
ATOM 631 C CA . GLU A 1 82 ? 22.244 -6.441 -25.380 1.00 92.44 82 GLU A CA 1
ATOM 632 C C . GLU A 1 82 ? 22.080 -5.215 -26.289 1.00 92.44 82 GLU A C 1
ATOM 634 O O . GLU A 1 82 ? 22.409 -5.276 -27.478 1.00 92.44 82 GLU A O 1
ATOM 639 N N . ALA A 1 83 ? 21.622 -4.082 -25.747 1.00 89.06 83 ALA A N 1
ATOM 640 C CA . ALA A 1 83 ? 21.553 -2.823 -26.482 1.00 89.06 83 ALA A CA 1
ATOM 641 C C . ALA A 1 83 ? 22.950 -2.325 -26.888 1.00 89.06 83 ALA A C 1
ATOM 643 O O . ALA A 1 83 ? 23.126 -1.924 -28.039 1.00 89.06 83 ALA A O 1
ATOM 644 N N . LEU A 1 84 ? 23.945 -2.423 -25.999 1.00 89.31 84 LEU A N 1
ATOM 645 C CA . LEU A 1 84 ? 25.342 -2.089 -26.298 1.00 89.31 84 LEU A CA 1
ATOM 646 C C . LEU A 1 84 ? 25.914 -2.979 -27.403 1.00 89.31 84 LEU A C 1
ATOM 648 O O . LEU A 1 84 ? 26.385 -2.469 -28.417 1.00 89.31 84 LEU A O 1
ATOM 652 N N . LYS A 1 85 ? 25.779 -4.307 -27.283 1.00 90.62 85 LYS A N 1
ATOM 653 C CA . LYS A 1 85 ? 26.224 -5.249 -28.329 1.00 90.62 85 LYS A CA 1
ATOM 654 C C . LYS A 1 85 ? 25.559 -4.976 -29.678 1.00 90.62 85 LYS A C 1
ATOM 656 O O . LYS A 1 85 ? 26.146 -5.259 -30.722 1.00 90.62 85 LYS A O 1
ATOM 661 N N . ARG A 1 86 ? 24.309 -4.503 -29.678 1.00 86.19 86 ARG A N 1
ATOM 662 C CA . ARG A 1 86 ? 23.578 -4.144 -30.898 1.00 86.19 86 ARG A CA 1
ATOM 663 C C . ARG A 1 86 ? 24.071 -2.826 -31.492 1.00 86.19 86 ARG A C 1
ATOM 665 O O . ARG A 1 86 ? 24.169 -2.751 -32.713 1.00 86.19 86 ARG A O 1
ATOM 672 N N . ALA A 1 87 ? 24.383 -1.836 -30.659 1.00 83.69 87 ALA A N 1
ATOM 673 C CA . ALA A 1 87 ? 24.953 -0.561 -31.085 1.00 83.69 87 ALA A CA 1
ATOM 674 C C . ALA A 1 87 ? 26.354 -0.743 -31.689 1.00 83.69 87 ALA A C 1
ATOM 676 O O . ALA A 1 87 ? 26.607 -0.239 -32.779 1.00 83.69 87 ALA A O 1
ATOM 677 N N . ASP A 1 88 ? 27.211 -1.557 -31.062 1.00 81.50 88 ASP A N 1
ATOM 678 C CA . ASP A 1 88 ? 28.550 -1.886 -31.579 1.00 81.50 88 ASP A CA 1
ATOM 679 C C . ASP A 1 88 ? 28.507 -2.563 -32.959 1.00 81.50 88 ASP A C 1
ATOM 681 O O . ASP A 1 88 ? 29.432 -2.439 -33.757 1.00 81.50 88 ASP A O 1
ATOM 685 N N . LYS A 1 89 ? 27.428 -3.301 -33.248 1.00 83.38 89 LYS A N 1
ATOM 686 C CA . LYS A 1 89 ? 27.205 -3.975 -34.538 1.00 83.38 89 LYS A CA 1
ATOM 687 C C . LYS A 1 89 ? 26.470 -3.107 -35.560 1.00 83.38 89 LYS A C 1
ATOM 689 O O . LYS A 1 89 ? 26.249 -3.572 -36.677 1.00 83.38 89 LYS A O 1
ATOM 694 N N . SER A 1 90 ? 26.021 -1.908 -35.192 1.00 75.62 90 SER A N 1
ATOM 695 C CA . SER A 1 90 ? 25.279 -1.031 -36.093 1.00 75.62 90 SER A CA 1
ATOM 696 C C . SER A 1 90 ? 26.198 0.016 -36.715 1.00 75.62 90 SER A C 1
ATOM 698 O O . SER A 1 90 ? 26.800 0.809 -36.003 1.00 75.62 90 SER A O 1
ATOM 700 N N . ASP A 1 91 ? 26.232 0.078 -38.046 1.00 70.44 91 ASP A N 1
ATOM 701 C CA . ASP A 1 91 ? 26.930 1.140 -38.793 1.00 70.44 91 ASP A CA 1
ATOM 702 C C . ASP A 1 91 ? 26.145 2.469 -38.824 1.00 70.44 91 ASP A C 1
ATOM 704 O O . ASP A 1 91 ? 26.562 3.443 -39.453 1.00 70.44 91 ASP A O 1
ATOM 708 N N . ILE A 1 92 ? 24.977 2.519 -38.174 1.00 78.06 92 ILE A N 1
ATOM 709 C CA . ILE A 1 92 ? 24.116 3.700 -38.129 1.00 78.06 92 ILE A CA 1
ATOM 710 C C . ILE A 1 92 ? 24.529 4.530 -36.907 1.00 78.06 92 ILE A C 1
ATOM 712 O O . ILE A 1 92 ? 24.371 4.051 -35.782 1.00 78.06 92 ILE A O 1
ATOM 716 N N . PRO A 1 93 ? 25.041 5.760 -37.088 1.00 73.94 93 PRO A N 1
ATOM 717 C CA . PRO A 1 93 ? 25.411 6.605 -35.963 1.00 73.94 93 PRO A CA 1
ATOM 718 C C . PRO A 1 93 ? 24.183 6.900 -35.086 1.00 73.94 93 PRO A C 1
ATOM 720 O O . PRO A 1 93 ? 23.085 7.082 -35.623 1.00 73.94 93 PRO A O 1
ATOM 723 N N . PRO A 1 94 ? 24.344 6.958 -33.749 1.00 74.88 94 PRO A N 1
ATOM 724 C CA . PRO A 1 94 ? 23.237 7.243 -32.849 1.00 74.88 94 PRO A CA 1
ATOM 725 C C . PRO A 1 94 ? 22.580 8.586 -33.209 1.00 74.88 94 PRO A C 1
ATOM 727 O O . PRO A 1 94 ? 23.291 9.531 -33.577 1.00 74.88 94 PRO A O 1
ATOM 730 N N . PRO A 1 95 ? 21.239 8.680 -33.125 1.00 80.31 95 PRO A N 1
ATOM 731 C CA . PRO A 1 95 ? 20.513 9.889 -33.496 1.00 80.31 95 PRO A CA 1
ATOM 732 C C . PRO A 1 95 ? 20.987 11.065 -32.642 1.00 80.31 95 PRO A C 1
ATOM 734 O O . PRO A 1 95 ? 21.211 10.923 -31.435 1.00 80.31 95 PRO A O 1
ATOM 737 N N . ARG A 1 96 ? 21.176 12.233 -33.265 1.00 82.00 96 ARG A N 1
ATOM 738 C CA . ARG A 1 96 ? 21.562 13.433 -32.522 1.00 82.00 96 ARG A CA 1
ATOM 739 C C . ARG A 1 96 ? 20.349 13.927 -31.748 1.00 82.00 96 ARG A C 1
ATOM 741 O O . ARG A 1 96 ? 19.220 13.796 -32.197 1.00 82.00 96 ARG A O 1
ATOM 748 N N . ILE A 1 97 ? 20.595 14.547 -30.599 1.00 77.62 97 ILE A N 1
ATOM 749 C CA . ILE A 1 97 ? 19.535 15.035 -29.700 1.00 77.62 97 ILE A CA 1
ATOM 750 C C . ILE A 1 97 ? 18.603 16.032 -30.423 1.00 77.62 97 ILE A C 1
ATOM 752 O O . ILE A 1 97 ? 17.418 16.075 -30.133 1.00 77.62 97 ILE A O 1
ATOM 756 N N . PHE A 1 98 ? 19.131 16.774 -31.403 1.00 79.88 98 PHE A N 1
ATOM 757 C CA . PHE A 1 98 ? 18.391 17.724 -32.246 1.00 79.88 98 PHE A CA 1
ATOM 758 C C . PHE A 1 98 ? 17.500 17.076 -33.320 1.00 79.88 98 PHE A C 1
ATOM 760 O O . PHE A 1 98 ? 16.716 17.775 -33.944 1.00 79.88 98 PHE A O 1
ATOM 767 N N . ASP A 1 99 ? 17.636 15.768 -33.559 1.00 75.69 99 ASP A N 1
ATOM 768 C CA . ASP A 1 99 ? 16.819 15.013 -34.518 1.00 75.69 99 ASP A CA 1
ATOM 769 C C . ASP A 1 99 ? 15.640 14.288 -33.823 1.00 75.69 99 ASP A C 1
ATOM 771 O O . ASP A 1 99 ? 14.919 13.530 -34.469 1.00 75.69 99 ASP A O 1
ATOM 775 N N . LEU A 1 100 ? 15.469 14.471 -32.502 1.00 74.62 100 LEU A N 1
ATOM 776 C CA . LEU A 1 100 ? 14.419 13.853 -31.672 1.00 74.62 100 LEU A CA 1
ATOM 777 C C . LEU A 1 100 ? 13.198 14.774 -31.446 1.00 74.62 100 LEU A C 1
ATOM 779 O O . LEU A 1 100 ? 12.454 14.554 -30.488 1.00 74.62 100 LEU A O 1
ATOM 783 N N . ASP A 1 101 ? 13.019 15.785 -32.304 1.00 62.31 101 ASP A N 1
ATOM 784 C CA . ASP A 1 101 ? 11.863 16.701 -32.323 1.00 62.31 101 ASP A CA 1
ATOM 785 C C . ASP A 1 101 ? 10.605 16.066 -32.951 1.00 62.31 101 ASP A C 1
ATOM 787 O O . ASP A 1 101 ? 10.712 15.434 -34.031 1.00 62.31 101 ASP A O 1
#

Mean predicted aligned error: 12.94 Å

Solvent-accessible surface area (backbone atoms only — not comparable to full-atom values): 6284 Å² total; per-residue (Å²): 133,85,88,75,88,76,79,90,63,64,42,78,46,63,43,92,88,72,62,26,42,35,33,24,38,78,86,83,64,48,78,78,42,78,52,69,68,78,73,76,86,72,52,71,68,57,52,50,53,54,47,53,54,50,50,54,51,50,53,51,54,50,50,55,51,52,56,50,49,57,50,49,52,57,51,51,51,54,51,49,54,52,50,49,59,48,52,77,72,43,92,67,77,81,82,55,82,86,72,74,118